Protein AF-B7P4X7-F1 (afdb_monomer_lite)

Radius of gyration: 17.78 Å; chains: 1; bounding box: 36×25×49 Å

Sequence (67 aa):
NFLAILTLLASHDPLLKQHLEGAPRNATLTSKTTQNDVIGVIKNLVQEKIASQVRSQERVFSIMADE

InterPro domains:
  IPR025398 ZMYM1-like, RNase-like domain [PF14291] (1-67)

Structure (mmCIF, N/CA/C/O backbone):
data_AF-B7P4X7-F1
#
_entry.id   AF-B7P4X7-F1
#
loop_
_atom_site.group_PDB
_atom_site.id
_atom_site.type_symbol
_atom_site.label_atom_id
_atom_site.label_alt_id
_atom_site.label_comp_id
_atom_site.label_asym_id
_atom_site.label_entity_id
_atom_site.label_seq_id
_atom_site.pdbx_PDB_ins_code
_atom_site.Cartn_x
_atom_site.Cartn_y
_atom_site.Cartn_z
_atom_site.occupancy
_atom_site.B_iso_or_equiv
_atom_site.auth_seq_id
_atom_site.auth_comp_id
_atom_site.auth_asym_id
_atom_site.auth_atom_id
_atom_site.pdbx_PDB_model_num
ATOM 1 N N . ASN A 1 1 ? -12.871 -0.058 -4.230 1.00 79.81 1 ASN A N 1
ATOM 2 C CA . ASN A 1 1 ? -12.459 -1.471 -4.084 1.00 79.81 1 ASN A CA 1
ATOM 3 C C . ASN A 1 1 ? -11.518 -1.707 -2.893 1.00 79.81 1 ASN A C 1
ATOM 5 O O . ASN A 1 1 ? -11.671 -2.710 -2.221 1.00 79.81 1 ASN A O 1
ATOM 9 N N . PHE A 1 2 ? -10.608 -0.779 -2.555 1.00 84.50 2 PHE A N 1
ATOM 10 C CA . PHE A 1 2 ? -9.653 -0.917 -1.434 1.00 84.50 2 PHE A CA 1
ATOM 11 C C . PHE A 1 2 ? -10.263 -1.387 -0.098 1.00 84.50 2 PHE A C 1
ATOM 13 O O . PHE A 1 2 ? -9.799 -2.372 0.463 1.00 84.50 2 PHE A O 1
ATOM 20 N N . LEU A 1 3 ? -11.345 -0.751 0.372 1.00 87.44 3 LEU A N 1
ATOM 21 C CA . LEU A 1 3 ? -12.028 -1.170 1.605 1.00 87.44 3 LEU A CA 1
ATOM 22 C C . LEU A 1 3 ? -12.563 -2.605 1.545 1.00 87.44 3 LEU A C 1
ATOM 24 O O . LEU A 1 3 ? -12.442 -3.325 2.522 1.00 87.44 3 LEU A O 1
ATOM 28 N N . ALA A 1 4 ? -13.105 -3.039 0.404 1.00 89.81 4 ALA A N 1
ATOM 29 C CA . ALA A 1 4 ? -13.617 -4.401 0.256 1.00 89.81 4 ALA A CA 1
ATOM 30 C C . ALA A 1 4 ? -12.489 -5.439 0.351 1.00 89.81 4 ALA A C 1
ATOM 32 O O . ALA A 1 4 ? -12.651 -6.469 0.999 1.00 89.81 4 ALA A O 1
ATOM 33 N N . ILE A 1 5 ? -11.325 -5.134 -0.233 1.00 89.94 5 ILE A N 1
ATOM 34 C CA . ILE A 1 5 ? -10.122 -5.969 -0.120 1.00 89.94 5 ILE A CA 1
ATOM 35 C C . ILE A 1 5 ? -9.631 -5.999 1.332 1.00 89.94 5 ILE A C 1
ATOM 37 O O . ILE A 1 5 ? -9.346 -7.071 1.853 1.00 89.94 5 ILE A O 1
ATOM 41 N N . LEU A 1 6 ? -9.587 -4.850 2.010 1.00 89.31 6 LEU A N 1
ATOM 42 C CA . LEU A 1 6 ? -9.231 -4.768 3.431 1.00 89.31 6 LEU A CA 1
ATOM 43 C C . LEU A 1 6 ? -10.169 -5.592 4.315 1.00 89.31 6 LEU A C 1
ATOM 45 O O . LEU A 1 6 ? -9.700 -6.322 5.181 1.00 89.31 6 LEU A O 1
ATOM 49 N N . THR A 1 7 ? -11.481 -5.508 4.087 1.00 91.06 7 THR A N 1
ATOM 50 C CA . THR A 1 7 ? -12.475 -6.294 4.825 1.00 91.06 7 THR A CA 1
ATOM 51 C C . THR A 1 7 ? -12.316 -7.789 4.561 1.00 91.06 7 THR A C 1
ATOM 53 O O . THR A 1 7 ? -12.393 -8.582 5.498 1.00 91.06 7 THR A O 1
ATOM 56 N N . LEU A 1 8 ? -12.044 -8.186 3.314 1.00 94.38 8 LEU A N 1
ATOM 57 C CA . LEU A 1 8 ? -11.761 -9.579 2.974 1.00 94.38 8 LEU A CA 1
ATOM 58 C C . LEU A 1 8 ? -10.502 -10.082 3.692 1.00 94.38 8 LEU A C 1
ATOM 60 O O . LEU A 1 8 ? -10.535 -11.143 4.306 1.00 94.38 8 LEU A O 1
ATOM 64 N N . LEU A 1 9 ? -9.415 -9.308 3.683 1.00 93.69 9 LEU A N 1
ATOM 65 C CA . LEU A 1 9 ? -8.179 -9.666 4.384 1.00 93.69 9 LEU A CA 1
ATOM 66 C C . LEU A 1 9 ? -8.395 -9.768 5.897 1.00 93.69 9 LEU A C 1
ATOM 68 O O . LEU A 1 9 ? -7.967 -10.737 6.516 1.00 93.69 9 LEU A O 1
ATOM 72 N N . ALA A 1 10 ? -9.132 -8.827 6.487 1.00 94.19 10 ALA A N 1
ATOM 73 C CA . ALA A 1 10 ? -9.476 -8.854 7.906 1.00 94.19 10 ALA A CA 1
ATOM 74 C C . ALA A 1 10 ? -10.326 -10.077 8.292 1.00 94.19 10 ALA A C 1
ATOM 76 O O . ALA A 1 10 ? -10.312 -10.505 9.442 1.00 94.19 10 ALA A O 1
ATOM 77 N N . SER A 1 11 ? -11.049 -10.684 7.346 1.00 95.31 11 SER A N 1
ATOM 78 C CA . SER A 1 11 ? -11.778 -11.930 7.609 1.00 95.31 11 SER A CA 1
ATOM 79 C C . SER A 1 11 ? -10.860 -13.144 7.806 1.00 95.31 11 SER A C 1
ATOM 81 O O . SER A 1 11 ? -11.313 -14.179 8.294 1.00 95.31 11 SER A O 1
ATOM 83 N N . HIS A 1 12 ? -9.584 -13.039 7.425 1.00 96.31 12 HIS A N 1
ATOM 84 C CA . HIS A 1 12 ? -8.590 -14.112 7.527 1.00 96.31 12 HIS A CA 1
ATOM 85 C C . HIS A 1 12 ? -7.399 -13.738 8.423 1.00 96.31 12 HIS A C 1
ATOM 87 O O . HIS A 1 12 ? -6.653 -14.621 8.836 1.00 96.31 12 HIS A O 1
ATOM 93 N N . ASP A 1 13 ? -7.247 -12.455 8.761 1.00 95.94 13 ASP A N 1
ATOM 94 C CA . ASP A 1 13 ? -6.212 -11.933 9.651 1.00 95.94 13 ASP A CA 1
ATOM 95 C C . ASP A 1 13 ? -6.847 -11.297 10.908 1.00 95.94 13 ASP A C 1
ATOM 97 O O . ASP A 1 13 ? -7.358 -10.169 10.854 1.00 95.94 13 ASP A O 1
ATOM 101 N N . PRO A 1 14 ? -6.811 -11.998 12.061 1.00 94.69 14 PRO A N 1
ATOM 102 C CA . PRO A 1 14 ? -7.355 -11.495 13.321 1.00 94.69 14 PRO A CA 1
ATOM 103 C C . PRO A 1 14 ? -6.698 -10.201 13.811 1.00 94.69 14 PRO A C 1
ATOM 105 O O . PRO A 1 14 ? -7.372 -9.379 14.431 1.00 94.69 14 PRO A O 1
ATOM 108 N N . LEU A 1 15 ? -5.405 -10.000 13.534 1.00 95.50 15 LEU A N 1
ATOM 109 C CA . LEU A 1 15 ? -4.673 -8.809 13.959 1.00 95.50 15 LEU A CA 1
ATOM 110 C C . LEU A 1 15 ? -5.105 -7.597 13.134 1.00 95.50 15 LEU A C 1
ATOM 112 O O . LEU A 1 15 ? -5.367 -6.529 13.688 1.00 95.50 15 LEU A O 1
ATOM 116 N N . LEU A 1 16 ? -5.263 -7.778 11.821 1.00 92.62 16 LEU A N 1
ATOM 117 C CA . LEU A 1 16 ? -5.815 -6.745 10.947 1.00 92.62 16 LEU A CA 1
ATOM 118 C C . LEU A 1 16 ? -7.253 -6.390 11.340 1.00 92.62 16 LEU A C 1
ATOM 120 O O . LEU A 1 16 ? -7.602 -5.210 11.393 1.00 92.62 16 LEU A O 1
ATOM 124 N N . LYS A 1 17 ? -8.081 -7.390 11.659 1.00 94.69 17 LYS A N 1
ATOM 125 C CA . LYS A 1 17 ? -9.449 -7.162 12.138 1.00 94.69 17 LYS A CA 1
ATOM 126 C C . LYS A 1 17 ? -9.471 -6.342 13.426 1.00 94.69 17 LYS A C 1
ATOM 128 O O . LYS A 1 17 ? -10.158 -5.325 13.484 1.00 94.69 17 LYS A O 1
ATOM 133 N N . GLN A 1 18 ? -8.673 -6.738 14.417 1.00 95.25 18 GLN A N 1
ATOM 134 C CA . GLN A 1 18 ? -8.557 -6.014 15.680 1.00 95.25 18 GLN A CA 1
ATOM 135 C C . GLN A 1 18 ? -8.089 -4.568 15.465 1.00 95.25 18 GLN A C 1
ATOM 137 O O . GLN A 1 18 ? -8.611 -3.653 16.099 1.00 95.25 18 GLN A O 1
ATOM 142 N N . HIS A 1 19 ? -7.133 -4.342 14.562 1.00 93.44 19 HIS A N 1
ATOM 143 C CA . HIS A 1 19 ? -6.669 -2.997 14.220 1.00 93.44 19 HIS A CA 1
ATOM 144 C C . HIS A 1 19 ? -7.780 -2.151 13.595 1.00 93.44 19 HIS A C 1
ATOM 146 O O . HIS A 1 19 ? -7.988 -1.011 13.998 1.00 93.44 19 HIS A O 1
ATOM 152 N N . LEU A 1 20 ? -8.528 -2.698 12.637 1.00 91.12 20 LEU A N 1
ATOM 153 C CA . LEU A 1 20 ? -9.606 -1.963 11.973 1.00 91.12 20 LEU A CA 1
ATOM 154 C C . LEU A 1 20 ? -10.760 -1.608 12.920 1.00 91.12 20 LEU A C 1
ATOM 156 O O . LEU A 1 20 ? -11.367 -0.552 12.755 1.00 91.12 20 LEU A O 1
ATOM 160 N N . GLU A 1 21 ? -11.054 -2.468 13.897 1.00 91.31 21 GLU A N 1
ATOM 161 C CA . GLU A 1 21 ? -12.145 -2.273 14.859 1.00 91.31 21 GLU A CA 1
ATOM 162 C C . GLU A 1 21 ? -11.727 -1.439 16.083 1.00 91.31 21 GLU A C 1
ATOM 164 O O . GLU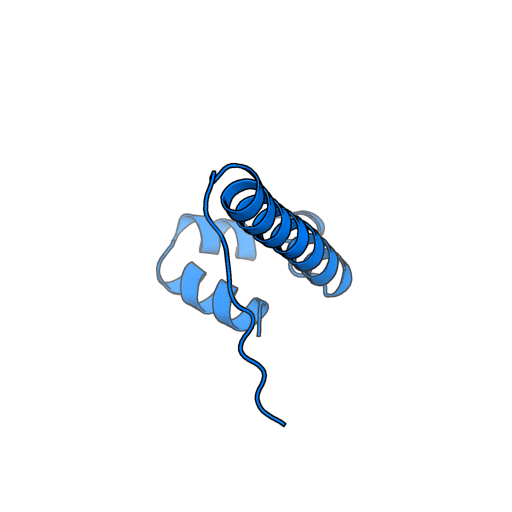 A 1 21 ? -12.546 -0.705 16.635 1.00 91.31 21 GLU A O 1
ATOM 169 N N . GLY A 1 22 ? -10.465 -1.540 16.516 1.00 90.38 22 GLY A N 1
ATOM 170 C CA . GLY A 1 22 ? -9.981 -0.963 17.774 1.00 90.38 22 GLY A CA 1
ATOM 171 C C . GLY A 1 22 ? -9.060 0.251 17.641 1.00 90.38 22 GLY A C 1
ATOM 172 O O . GLY A 1 22 ? -8.836 0.946 18.634 1.00 90.38 22 GLY A O 1
ATOM 173 N N . ALA A 1 23 ? -8.500 0.528 16.459 1.00 89.88 23 ALA A N 1
ATOM 174 C CA . ALA A 1 23 ? -7.570 1.640 16.301 1.00 89.88 23 ALA A CA 1
ATOM 175 C C . ALA A 1 23 ? -8.290 3.003 16.249 1.00 89.88 23 ALA A C 1
ATOM 177 O O . ALA A 1 23 ? -9.411 3.115 15.742 1.00 89.88 23 ALA A O 1
ATOM 178 N N . PRO A 1 24 ? -7.623 4.086 16.692 1.00 88.19 24 PRO A N 1
ATOM 179 C CA . PRO A 1 24 ? -8.099 5.445 16.476 1.00 88.19 24 PRO A CA 1
ATOM 180 C C . PRO A 1 24 ? -8.420 5.709 15.002 1.00 88.19 24 PRO A C 1
ATOM 182 O O . PRO A 1 24 ? -7.740 5.218 14.100 1.00 88.19 24 PRO A O 1
ATOM 185 N N . ARG A 1 25 ? -9.435 6.538 14.736 1.00 80.94 25 ARG A N 1
ATOM 186 C CA . ARG A 1 25 ? -9.969 6.752 13.379 1.00 80.94 25 ARG A CA 1
ATOM 187 C C . ARG A 1 25 ? -8.896 7.144 12.351 1.00 80.94 25 ARG A C 1
ATOM 189 O O . ARG A 1 25 ? -8.955 6.691 11.212 1.00 80.94 25 ARG A O 1
ATOM 196 N N . ASN A 1 26 ? -7.900 7.933 12.753 1.00 78.9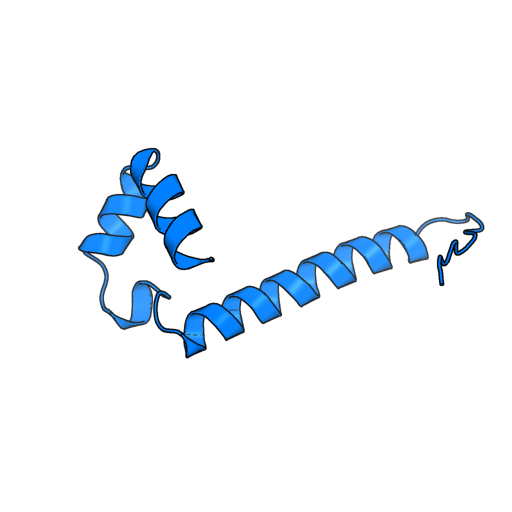4 26 ASN A N 1
ATOM 197 C CA . ASN A 1 26 ? -6.760 8.344 11.925 1.00 78.94 26 ASN A CA 1
ATOM 198 C C . ASN A 1 26 ? -5.722 7.230 11.678 1.00 78.94 26 ASN A C 1
ATOM 200 O O . ASN A 1 26 ? -4.999 7.297 10.691 1.00 78.94 26 ASN A O 1
ATOM 204 N N . ALA A 1 27 ? -5.661 6.209 12.533 1.00 83.00 27 ALA A N 1
ATOM 205 C CA . ALA A 1 27 ? -4.738 5.079 12.427 1.00 83.00 27 ALA A CA 1
ATOM 206 C C . ALA A 1 27 ? -5.320 3.889 11.641 1.00 83.00 27 ALA A C 1
ATOM 208 O O . ALA A 1 27 ? -4.576 3.017 11.198 1.00 83.00 27 ALA A O 1
ATOM 209 N N . THR A 1 28 ? -6.637 3.859 11.409 1.00 84.75 28 THR A N 1
ATOM 210 C CA . THR A 1 28 ? -7.266 2.832 1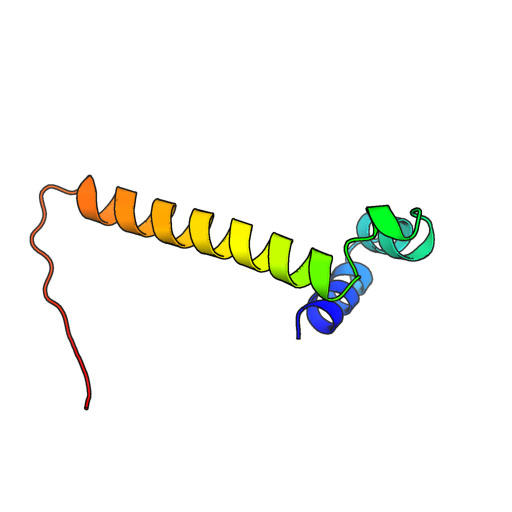0.555 1.00 84.75 28 THR A CA 1
ATOM 211 C C . THR A 1 28 ? -6.896 2.974 9.074 1.00 84.75 28 THR A C 1
ATOM 213 O O . THR A 1 28 ? -7.062 2.027 8.315 1.00 84.75 28 THR A O 1
ATOM 216 N N . LEU A 1 29 ? -6.430 4.159 8.645 1.00 82.69 29 LEU A N 1
ATOM 217 C CA . LEU A 1 29 ? -6.119 4.499 7.245 1.00 82.69 29 LEU A CA 1
ATOM 218 C C . LEU A 1 29 ? -7.293 4.273 6.266 1.00 82.69 29 LEU A C 1
ATOM 220 O O . LEU A 1 29 ? -7.110 4.199 5.054 1.00 82.69 29 LEU A O 1
ATOM 224 N N . THR A 1 30 ? -8.523 4.206 6.783 1.00 87.94 30 THR A N 1
ATOM 225 C CA . THR A 1 30 ? -9.745 3.915 6.012 1.00 87.94 30 THR A CA 1
ATOM 226 C C . THR A 1 30 ? -10.450 5.173 5.500 1.00 87.94 30 THR A C 1
ATOM 228 O O . THR A 1 30 ? -11.497 5.077 4.862 1.00 87.94 30 THR A O 1
ATOM 231 N N . SER A 1 31 ? -9.914 6.374 5.725 1.00 89.69 31 SER A N 1
ATOM 232 C CA . SER A 1 31 ? -10.485 7.593 5.136 1.00 89.69 31 SER A CA 1
ATOM 233 C C . SER A 1 31 ? -10.207 7.642 3.629 1.00 89.69 31 SER A C 1
ATOM 235 O O . SER A 1 31 ? -9.148 7.207 3.189 1.00 89.69 31 SER A O 1
ATOM 237 N N . LYS A 1 32 ? -11.120 8.196 2.820 1.00 88.94 32 LYS A N 1
ATOM 238 C CA . LYS A 1 32 ? -10.934 8.282 1.356 1.00 88.94 32 LYS A CA 1
ATOM 239 C C . LYS A 1 32 ? -9.616 8.969 0.974 1.00 88.94 32 LYS A C 1
ATOM 241 O O . LYS A 1 32 ? -8.923 8.494 0.082 1.00 88.94 32 LYS A O 1
ATOM 246 N N . THR A 1 33 ? -9.276 10.063 1.654 1.00 90.56 33 THR A N 1
ATOM 247 C CA . THR A 1 33 ? -8.037 10.815 1.416 1.00 90.56 33 THR A CA 1
ATOM 248 C C . THR A 1 33 ? -6.819 9.957 1.735 1.00 90.56 33 THR A C 1
ATOM 250 O O . THR A 1 33 ? -6.002 9.706 0.860 1.00 90.56 33 THR A O 1
ATOM 253 N N . THR A 1 34 ? -6.770 9.396 2.945 1.00 88.00 34 THR A N 1
ATOM 254 C CA . THR A 1 34 ? -5.648 8.561 3.387 1.00 88.00 34 THR A CA 1
ATOM 255 C C . THR A 1 34 ? -5.481 7.309 2.525 1.00 88.00 34 THR A C 1
ATOM 257 O O . THR A 1 34 ? -4.360 6.935 2.199 1.00 88.00 34 THR A O 1
ATOM 260 N N . GLN A 1 35 ? -6.582 6.678 2.105 1.00 89.50 35 GLN A N 1
ATOM 261 C CA . GLN A 1 35 ? -6.542 5.546 1.177 1.00 89.50 35 GLN A CA 1
ATOM 262 C C . GLN A 1 35 ? -5.884 5.932 -0.151 1.00 89.50 35 GLN A C 1
ATOM 264 O O . GLN A 1 35 ? -5.031 5.198 -0.643 1.00 89.50 35 GLN A O 1
ATOM 269 N N . ASN A 1 36 ? -6.264 7.073 -0.733 1.00 91.81 36 ASN A N 1
ATOM 270 C CA . ASN A 1 36 ? -5.681 7.541 -1.989 1.00 91.81 36 ASN A CA 1
ATOM 271 C C . ASN A 1 36 ? -4.184 7.836 -1.844 1.00 91.81 36 ASN A C 1
ATOM 273 O O . ASN A 1 36 ? -3.419 7.489 -2.742 1.00 91.81 36 ASN A O 1
ATOM 277 N N . ASP A 1 37 ? -3.768 8.408 -0.714 1.00 91.12 37 ASP A N 1
ATOM 278 C CA . ASP A 1 37 ? -2.356 8.676 -0.430 1.00 91.12 37 ASP A CA 1
ATOM 279 C C . ASP A 1 37 ? -1.555 7.370 -0.349 1.00 91.12 37 ASP A C 1
ATOM 281 O O . ASP A 1 37 ? -0.537 7.218 -1.025 1.00 91.12 37 ASP A O 1
ATOM 285 N N . VAL A 1 38 ? -2.053 6.383 0.405 1.00 89.88 38 VAL A N 1
ATOM 286 C CA . VAL A 1 38 ? -1.433 5.051 0.516 1.00 89.88 38 VAL A CA 1
ATOM 287 C C . VAL A 1 38 ? -1.336 4.378 -0.854 1.00 89.88 38 VAL A C 1
ATOM 289 O O . VAL A 1 38 ? -0.274 3.877 -1.225 1.00 89.88 38 VAL A O 1
ATOM 292 N N . ILE A 1 39 ? -2.418 4.399 -1.637 1.00 91.62 39 ILE A N 1
ATOM 293 C CA . ILE A 1 39 ? -2.436 3.843 -2.996 1.00 91.62 39 ILE A CA 1
ATOM 294 C C . ILE A 1 39 ? -1.416 4.562 -3.887 1.00 91.62 39 ILE A C 1
ATOM 296 O O . ILE A 1 39 ? -0.712 3.904 -4.651 1.00 91.62 39 ILE A O 1
ATOM 300 N N . GLY A 1 40 ? -1.299 5.887 -3.780 1.00 95.56 40 GLY A N 1
ATOM 301 C CA . GLY A 1 40 ? -0.326 6.683 -4.527 1.00 95.56 40 GLY A CA 1
ATOM 302 C C . GLY A 1 40 ? 1.119 6.315 -4.191 1.00 95.56 40 GLY 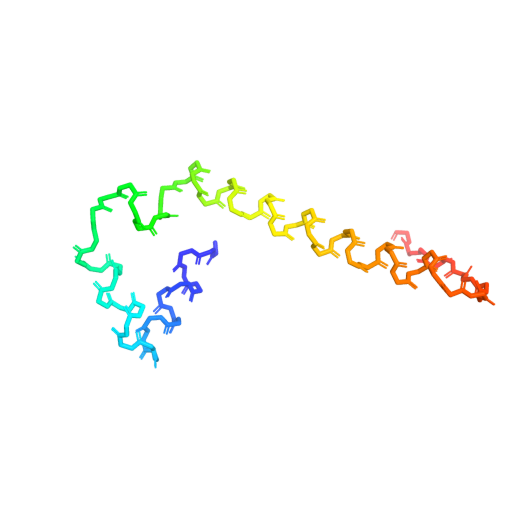A C 1
ATOM 303 O O . GLY A 1 40 ? 1.926 6.096 -5.094 1.00 95.56 40 GLY A O 1
ATOM 304 N N . VAL A 1 41 ? 1.438 6.167 -2.904 1.00 95.31 41 VAL A N 1
ATOM 305 C CA . VAL A 1 41 ? 2.769 5.737 -2.452 1.00 95.31 41 VAL A CA 1
ATOM 306 C C . VAL A 1 41 ? 3.097 4.337 -2.973 1.00 95.31 41 VAL A C 1
ATOM 308 O O . VAL A 1 41 ? 4.169 4.131 -3.544 1.00 95.31 41 VAL A O 1
ATOM 311 N N . ILE A 1 42 ? 2.169 3.383 -2.841 1.00 94.12 42 ILE A N 1
ATOM 312 C CA . ILE A 1 42 ? 2.363 2.010 -3.330 1.00 94.12 42 ILE A CA 1
ATOM 313 C C . ILE A 1 42 ? 2.532 1.994 -4.851 1.00 94.12 42 ILE A C 1
ATOM 315 O O . ILE A 1 42 ? 3.430 1.318 -5.353 1.00 94.12 42 ILE A O 1
ATOM 319 N N . LYS A 1 43 ? 1.719 2.760 -5.589 1.00 96.38 43 LYS A N 1
ATOM 320 C CA . LYS A 1 43 ? 1.848 2.916 -7.043 1.00 96.38 43 LYS A CA 1
ATOM 321 C C . LYS A 1 43 ? 3.265 3.349 -7.415 1.00 96.38 43 LYS A C 1
ATOM 323 O O . LYS A 1 43 ? 3.889 2.698 -8.249 1.00 96.38 43 LYS A O 1
ATOM 328 N N . ASN A 1 44 ? 3.775 4.402 -6.779 1.00 97.56 44 ASN A N 1
ATOM 329 C CA . ASN A 1 44 ? 5.110 4.926 -7.064 1.00 97.56 44 ASN A CA 1
ATOM 330 C C . ASN A 1 44 ? 6.197 3.889 -6.756 1.00 97.56 44 ASN A C 1
ATOM 332 O O . ASN A 1 44 ? 7.104 3.694 -7.560 1.00 97.56 44 ASN A O 1
ATOM 336 N N . LEU A 1 45 ? 6.076 3.176 -5.634 1.00 97.44 45 LEU A N 1
ATOM 337 C CA . LEU A 1 45 ? 7.023 2.132 -5.245 1.00 97.44 45 LEU A CA 1
ATOM 338 C C . LEU A 1 45 ? 7.054 0.975 -6.255 1.00 97.44 45 LEU A C 1
ATOM 340 O O . LEU A 1 45 ? 8.127 0.513 -6.640 1.00 97.44 45 LEU A O 1
ATOM 344 N N . VAL A 1 46 ? 5.885 0.515 -6.707 1.00 96.75 46 VAL A N 1
ATOM 345 C CA . VAL A 1 46 ? 5.778 -0.547 -7.716 1.00 96.75 46 VAL A CA 1
ATOM 346 C C . VAL A 1 46 ? 6.359 -0.083 -9.050 1.00 96.75 46 VAL A C 1
ATOM 348 O O . VAL A 1 46 ? 7.151 -0.810 -9.647 1.00 96.75 46 VAL A O 1
ATOM 351 N N . GLN A 1 47 ? 6.013 1.126 -9.500 1.00 97.12 47 GLN A N 1
ATOM 352 C CA . GLN A 1 47 ? 6.541 1.689 -10.743 1.00 97.12 47 GLN A CA 1
ATOM 353 C C . GLN A 1 47 ? 8.063 1.822 -10.700 1.00 97.12 47 GLN A C 1
ATOM 355 O O . GLN A 1 47 ? 8.727 1.398 -11.641 1.00 97.12 47 GLN A O 1
ATOM 360 N N . GLU A 1 48 ? 8.625 2.337 -9.607 1.00 97.56 48 GLU A N 1
ATOM 361 C CA . GLU A 1 48 ? 10.073 2.502 -9.471 1.00 97.56 48 GLU A CA 1
ATOM 362 C C . GLU A 1 48 ? 10.795 1.153 -9.380 1.00 97.56 48 GLU A C 1
ATOM 364 O O . GLU A 1 48 ? 11.847 0.961 -9.990 1.00 97.56 48 GLU A O 1
ATOM 369 N N . LYS A 1 49 ? 10.206 0.165 -8.698 1.00 96.62 49 LYS A N 1
ATOM 370 C CA . LYS A 1 49 ? 10.745 -1.199 -8.670 1.00 96.62 49 LYS A CA 1
ATOM 371 C C . LYS A 1 49 ? 10.788 -1.823 -10.066 1.00 96.62 49 LYS A C 1
ATOM 373 O O . LYS A 1 49 ? 11.797 -2.409 -10.436 1.00 96.62 49 LYS A O 1
ATOM 378 N N . ILE A 1 50 ? 9.721 -1.688 -10.851 1.00 94.75 50 ILE A N 1
ATOM 379 C CA . ILE A 1 50 ? 9.694 -2.195 -12.229 1.00 94.75 50 ILE A CA 1
ATOM 380 C C . ILE A 1 50 ? 10.701 -1.426 -13.093 1.00 94.75 50 ILE A C 1
ATOM 382 O O . ILE A 1 50 ? 11.519 -2.032 -13.779 1.00 94.75 50 ILE A O 1
ATOM 386 N N . ALA A 1 51 ? 10.690 -0.095 -13.028 1.00 93.81 51 ALA A N 1
ATOM 387 C CA . ALA A 1 51 ? 11.559 0.749 -13.838 1.00 93.81 51 ALA A CA 1
ATOM 388 C C . ALA A 1 51 ? 13.044 0.514 -13.531 1.00 93.81 51 ALA A C 1
ATOM 390 O O . ALA A 1 51 ? 13.849 0.407 -14.451 1.00 93.81 51 ALA A O 1
ATOM 391 N N . SER A 1 52 ? 13.414 0.379 -12.257 1.00 95.00 52 SER A N 1
ATOM 392 C CA . SER A 1 52 ? 14.783 0.039 -11.851 1.00 95.00 52 SER A CA 1
ATOM 393 C C . SER A 1 52 ? 15.226 -1.326 -12.378 1.00 95.00 52 SER A C 1
ATOM 395 O O . SER A 1 52 ? 16.349 -1.432 -12.857 1.00 95.00 52 SER A O 1
ATOM 397 N N . GLN A 1 53 ? 14.352 -2.338 -12.373 1.00 91.94 53 GLN A N 1
ATOM 398 C CA . GLN A 1 53 ? 14.650 -3.658 -12.942 1.00 91.94 53 GLN A CA 1
ATOM 399 C C . GLN A 1 53 ? 14.821 -3.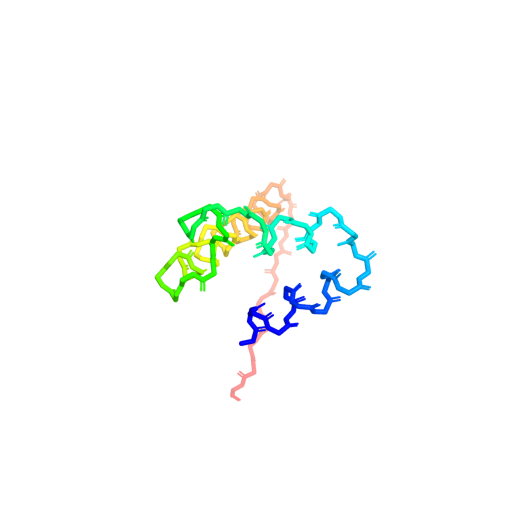633 -14.461 1.00 91.94 53 GLN A C 1
ATOM 401 O O . GLN A 1 53 ? 15.645 -4.373 -14.987 1.00 91.94 53 GLN A O 1
ATOM 406 N N . VAL A 1 54 ? 14.046 -2.808 -15.166 1.00 91.31 54 VAL A N 1
ATOM 407 C CA . VAL A 1 54 ? 14.203 -2.612 -16.614 1.00 91.31 54 VAL A CA 1
ATOM 408 C C . VAL A 1 54 ? 15.518 -1.88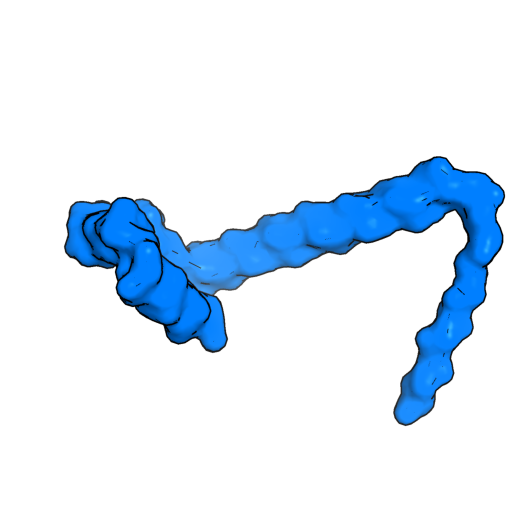7 -16.903 1.00 91.31 54 VAL A C 1
ATOM 410 O O . VAL A 1 54 ? 16.278 -2.316 -17.763 1.00 91.31 54 VAL A O 1
ATOM 413 N N . ARG A 1 55 ? 15.823 -0.823 -16.147 1.00 90.06 55 ARG A N 1
ATOM 414 C CA . ARG A 1 55 ? 17.043 -0.015 -16.309 1.00 90.06 55 ARG A CA 1
ATOM 415 C C . ARG A 1 55 ? 18.329 -0.762 -15.952 1.00 90.06 55 ARG A C 1
ATOM 417 O O . ARG A 1 55 ? 19.362 -0.467 -16.538 1.00 90.06 55 ARG A O 1
ATOM 424 N N . SER A 1 56 ? 18.293 -1.677 -14.982 1.00 90.62 56 SER A N 1
ATOM 425 C CA . SER A 1 56 ? 19.485 -2.400 -14.515 1.00 90.62 56 SER A CA 1
ATOM 426 C C . SER A 1 56 ? 19.877 -3.593 -15.387 1.00 90.62 56 SER A C 1
ATOM 428 O O . SER A 1 56 ? 20.927 -4.191 -15.162 1.00 90.62 56 SER A O 1
ATOM 430 N N . GLN A 1 57 ? 19.050 -3.967 -16.364 1.00 88.12 57 GLN A N 1
ATOM 431 C CA . GLN A 1 57 ? 19.343 -5.059 -17.285 1.00 88.12 57 GLN A CA 1
ATOM 432 C C . GLN A 1 57 ? 20.062 -4.532 -18.526 1.00 88.12 57 GLN A C 1
ATOM 434 O O . GLN A 1 57 ? 19.561 -3.642 -19.206 1.00 88.12 57 GLN A O 1
ATOM 439 N N . GLU A 1 58 ? 21.179 -5.157 -18.899 1.00 81.25 58 GLU A N 1
ATOM 440 C CA . GLU A 1 58 ? 21.855 -4.931 -20.189 1.00 81.25 58 GLU A CA 1
ATOM 441 C C . GLU A 1 58 ? 21.119 -5.635 -21.347 1.00 81.25 58 GLU A C 1
ATOM 443 O O . GLU A 1 58 ? 21.701 -6.374 -22.140 1.00 81.25 58 GLU A O 1
ATOM 448 N N . ARG A 1 59 ? 19.793 -5.485 -21.410 1.00 83.06 59 ARG A N 1
ATOM 449 C CA . ARG A 1 59 ? 18.933 -6.115 -22.418 1.00 83.06 59 ARG A CA 1
ATOM 450 C C . ARG A 1 59 ? 18.201 -5.054 -23.225 1.00 83.06 59 ARG A C 1
ATOM 452 O O . ARG A 1 59 ? 17.934 -3.957 -22.745 1.00 83.06 59 ARG A O 1
ATOM 459 N N . VAL A 1 60 ? 17.849 -5.409 -24.456 1.00 85.00 60 VAL A N 1
ATOM 460 C CA . VAL A 1 60 ? 17.009 -4.580 -25.325 1.00 85.00 60 VAL A CA 1
ATOM 461 C C . VAL A 1 60 ? 15.555 -5.018 -25.157 1.00 85.00 60 VAL A C 1
ATOM 463 O O . VAL A 1 60 ? 15.261 -6.213 -25.184 1.00 85.00 60 VAL A O 1
ATOM 466 N N . PHE A 1 61 ? 14.653 -4.053 -24.979 1.00 87.62 61 PHE A N 1
ATOM 467 C CA . PHE A 1 61 ? 13.217 -4.280 -24.812 1.00 87.62 61 PHE A CA 1
ATOM 468 C C . PHE A 1 61 ? 12.456 -3.773 -26.044 1.00 87.62 61 PHE A C 1
ATOM 470 O O . PHE A 1 61 ? 12.805 -2.735 -26.603 1.00 87.62 61 PHE A O 1
ATOM 477 N N . SER A 1 62 ? 11.399 -4.479 -26.452 1.00 89.56 62 SER A N 1
ATOM 478 C CA . SER A 1 62 ? 10.447 -4.033 -27.478 1.00 89.56 62 SER A CA 1
ATOM 479 C C . SER A 1 62 ? 9.124 -3.625 -26.830 1.00 89.56 62 SER A C 1
ATOM 481 O O . SER A 1 62 ? 8.647 -4.314 -25.928 1.00 89.56 62 SER A O 1
ATOM 483 N N . ILE A 1 63 ? 8.511 -2.538 -27.299 1.00 89.19 63 ILE A N 1
ATOM 484 C CA . ILE A 1 63 ? 7.189 -2.092 -26.840 1.00 89.19 63 ILE A CA 1
ATOM 485 C C . ILE A 1 63 ? 6.137 -2.656 -27.794 1.00 89.19 63 ILE A C 1
ATOM 487 O O . ILE A 1 63 ? 6.213 -2.430 -28.998 1.00 89.19 63 ILE A O 1
ATOM 491 N N . MET A 1 64 ? 5.162 -3.378 -27.249 1.00 90.94 64 MET A N 1
ATOM 492 C CA . MET A 1 64 ? 3.957 -3.781 -27.968 1.00 90.94 64 MET A CA 1
ATOM 493 C C . MET A 1 64 ? 2.817 -2.867 -27.526 1.00 90.94 64 MET A C 1
ATOM 495 O O . MET A 1 64 ? 2.593 -2.710 -26.326 1.00 90.94 64 MET A O 1
ATOM 499 N N . ALA A 1 65 ? 2.127 -2.259 -28.484 1.00 90.69 65 ALA A N 1
ATOM 500 C CA . ALA A 1 65 ? 0.939 -1.450 -28.253 1.00 90.69 65 ALA A CA 1
ATOM 501 C C . ALA A 1 65 ? -0.185 -1.989 -29.140 1.00 90.69 65 ALA A C 1
ATOM 503 O O . ALA A 1 65 ? 0.070 -2.324 -30.296 1.00 90.69 65 ALA A O 1
ATOM 504 N N . ASP A 1 66 ? -1.381 -2.102 -28.571 1.00 86.19 66 ASP A N 1
ATOM 505 C CA . ASP A 1 66 ? -2.620 -2.384 -29.299 1.00 86.19 66 ASP A CA 1
ATOM 506 C C . ASP A 1 66 ? -3.411 -1.070 -29.410 1.00 86.19 66 ASP A C 1
ATOM 508 O O . ASP A 1 66 ? -3.297 -0.233 -28.502 1.00 86.19 66 ASP A O 1
ATOM 512 N N . GLU A 1 67 ? -4.120 -0.865 -30.524 1.00 65.75 67 GLU A N 1
ATOM 513 C CA . GLU A 1 67 ? -4.914 0.356 -30.790 1.00 65.75 67 GLU A CA 1
ATOM 514 C C . GLU A 1 67 ? -6.214 0.411 -29.975 1.00 65.75 67 GLU A C 1
ATOM 516 O O . GLU A 1 67 ? -6.907 -0.625 -29.848 1.00 65.75 67 GLU A O 1
#

Organism: Ixodes scapularis (NCBI:txid6945)

Foldseek 3Di:
DVVVVLVVVCVVDVVSVCCCVPPDPVSNLPDPVSVVVVVVVVVVVVVVVVVVVVVPDPDDDDDDDDD

pLDDT: mean 90.41, std 5.49, range [65.75, 97.56]

Secondary structure (DSSP, 8-state):
-HHHHHHHHHTT-HHHHHHHHHS-TTTS--SHHHHHHHHHHHHHHHHHHHHHHHHTS----------